Protein AF-V8G1U1-F1 (afdb_monomer)

Radius of gyration: 27.91 Å; Cα contacts (8 Å, |Δi|>4): 29; chains: 1; bounding box: 58×24×84 Å

Secondary structure (DSSP, 8-state):
--THHHHHHHHHHHHHHHHHHHHHHHHHHHHHHHHHHHTT-HHHHHHHHHHHHHHHHHHHHHHHHHHHHHHHHHHHHHHHHHHHHHHHHHHHHHHHHHHHTTS--

Structure (mmCIF, N/CA/C/O backbone):
data_AF-V8G1U1-F1
#
_entry.id   AF-V8G1U1-F1
#
loop_
_atom_site.group_PDB
_atom_site.id
_atom_site.type_symbol
_atom_site.label_atom_id
_atom_site.label_alt_id
_atom_site.label_comp_id
_atom_site.label_asym_id
_atom_site.label_entity_id
_atom_site.label_seq_id
_atom_site.pdbx_PDB_ins_code
_atom_site.Cartn_x
_atom_site.Cartn_y
_atom_site.Cartn_z
_atom_site.occupancy
_atom_site.B_iso_or_equiv
_atom_site.auth_seq_id
_atom_site.auth_comp_id
_atom_site.auth_asym_id
_atom_site.auth_atom_id
_atom_site.pdbx_PDB_model_num
ATOM 1 N N . MET A 1 1 ? -21.915 16.578 2.643 1.00 43.22 1 MET A N 1
ATOM 2 C CA . MET A 1 1 ? -22.156 15.138 2.890 1.00 43.22 1 MET A CA 1
ATOM 3 C C . MET A 1 1 ? -21.232 14.708 4.020 1.00 43.22 1 MET A C 1
ATOM 5 O O . MET A 1 1 ? -20.090 15.143 4.036 1.00 43.22 1 MET A O 1
ATOM 9 N N . ASN A 1 2 ? -21.760 14.028 5.038 1.00 45.12 2 ASN A N 1
ATOM 10 C CA . ASN A 1 2 ? -21.110 13.883 6.343 1.00 45.12 2 ASN A CA 1
ATOM 11 C C . ASN A 1 2 ? -19.884 12.950 6.281 1.00 45.12 2 ASN A C 1
ATOM 13 O O . ASN A 1 2 ? -20.013 11.774 5.968 1.00 45.12 2 ASN A O 1
ATOM 17 N N . PHE A 1 3 ? -18.714 13.448 6.698 1.00 58.69 3 PHE A N 1
ATOM 18 C CA . PHE A 1 3 ? -17.466 12.680 6.867 1.00 58.69 3 PHE A CA 1
ATOM 19 C C . PHE A 1 3 ? -17.551 11.563 7.933 1.00 58.69 3 PHE A C 1
ATOM 21 O O . PHE A 1 3 ? -16.611 10.795 8.111 1.00 58.69 3 PHE A O 1
ATOM 28 N N . ARG A 1 4 ? -18.683 11.454 8.640 1.00 58.22 4 ARG A N 1
ATOM 29 C CA . ARG A 1 4 ? -18.958 10.406 9.634 1.00 58.22 4 ARG A CA 1
ATOM 30 C C . ARG A 1 4 ? -19.207 9.036 8.996 1.00 58.22 4 ARG A C 1
ATOM 32 O O . ARG A 1 4 ? -18.836 8.029 9.589 1.00 58.22 4 ARG A O 1
ATOM 39 N N . ASP A 1 5 ? -19.717 8.999 7.766 1.00 59.56 5 ASP A N 1
ATOM 40 C CA . ASP A 1 5 ? -19.864 7.746 7.012 1.00 59.56 5 ASP A CA 1
ATOM 41 C C . ASP A 1 5 ? -18.522 7.263 6.432 1.00 59.56 5 ASP A C 1
ATOM 43 O O . ASP A 1 5 ? -18.318 6.061 6.279 1.00 59.56 5 ASP A O 1
ATOM 47 N N . LEU A 1 6 ? -17.561 8.180 6.232 1.00 59.91 6 LEU A N 1
ATOM 48 C CA . LEU A 1 6 ? -16.157 7.887 5.892 1.00 59.91 6 LEU A CA 1
ATOM 49 C C . LEU A 1 6 ? -15.413 7.136 7.022 1.00 59.91 6 LEU A C 1
ATOM 51 O O . LEU A 1 6 ? -14.481 6.390 6.740 1.00 59.91 6 LEU A O 1
ATOM 55 N N . PHE A 1 7 ? -15.864 7.263 8.276 1.00 57.94 7 PHE A N 1
ATOM 56 C CA . PHE A 1 7 ? -15.308 6.555 9.442 1.00 57.94 7 PHE A CA 1
ATOM 57 C C . PHE A 1 7 ? -15.906 5.153 9.658 1.00 57.94 7 PHE A C 1
ATOM 59 O O . PHE A 1 7 ? -15.210 4.249 10.107 1.00 57.94 7 PHE A O 1
ATOM 66 N N . TYR A 1 8 ? -17.171 4.916 9.293 1.00 56.44 8 TYR A N 1
ATOM 67 C CA . TYR A 1 8 ? -17.709 3.542 9.184 1.00 56.44 8 TYR A CA 1
ATOM 68 C C . TYR A 1 8 ? -17.059 2.766 8.042 1.00 56.44 8 TYR A C 1
ATOM 70 O O . TYR A 1 8 ? -16.970 1.535 8.050 1.00 56.44 8 TYR A O 1
AT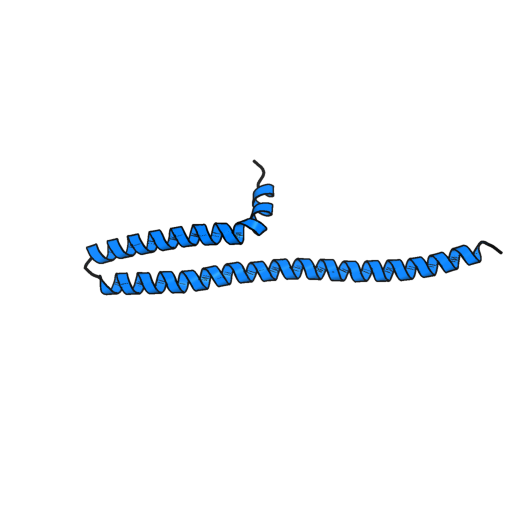OM 78 N N . PHE A 1 9 ? -16.582 3.532 7.073 1.00 52.53 9 PHE A N 1
ATOM 79 C CA . PHE A 1 9 ? -15.783 3.080 5.976 1.00 52.53 9 PHE A CA 1
ATOM 80 C C . PHE A 1 9 ? -14.462 2.467 6.504 1.00 52.53 9 PHE A C 1
ATOM 82 O O . PHE A 1 9 ? -14.189 1.355 6.100 1.00 52.53 9 PHE A O 1
ATOM 89 N N . ASP A 1 10 ? -13.730 3.016 7.485 1.00 55.94 10 ASP A N 1
ATOM 90 C CA . ASP A 1 10 ? -12.426 2.502 7.993 1.00 55.94 10 ASP A CA 1
ATOM 91 C C . ASP A 1 10 ? -12.338 0.969 8.203 1.00 55.94 10 ASP A C 1
ATOM 93 O O . ASP A 1 10 ? -11.422 0.306 7.705 1.00 55.94 10 ASP A O 1
ATOM 97 N N . LYS A 1 11 ? -13.354 0.365 8.838 1.00 58.41 11 LYS A N 1
ATOM 98 C CA . LYS A 1 11 ? -13.395 -1.087 9.104 1.00 58.41 11 LYS A CA 1
ATOM 99 C C . LYS A 1 11 ? -13.592 -1.947 7.846 1.00 58.41 11 LYS A C 1
ATOM 101 O O . LYS A 1 11 ? -13.188 -3.108 7.816 1.00 58.41 11 LYS A O 1
ATOM 106 N N . PHE A 1 12 ? -14.181 -1.371 6.800 1.00 54.75 12 PHE A N 1
ATOM 107 C CA . PHE A 1 12 ? -14.351 -1.962 5.467 1.00 54.75 12 PHE A CA 1
ATOM 108 C C . PHE A 1 12 ? -13.433 -1.322 4.397 1.00 54.75 12 PHE A C 1
ATOM 110 O O . PHE A 1 12 ? -13.375 -1.810 3.264 1.00 54.75 12 PHE A O 1
ATOM 117 N N . LEU A 1 13 ? -12.675 -0.277 4.754 1.00 66.25 13 LEU A N 1
ATOM 118 C CA . LEU A 1 13 ? -11.815 0.537 3.893 1.00 66.25 13 LEU A CA 1
ATOM 119 C C . LEU A 1 13 ? -10.383 0.175 4.001 1.00 66.25 13 LEU A C 1
ATOM 121 O O . LEU A 1 13 ? -9.755 0.105 2.960 1.00 66.25 13 LEU A O 1
ATOM 125 N N . PHE A 1 14 ? -9.868 -0.094 5.190 1.00 71.00 14 PHE A N 1
ATOM 126 C CA . PHE A 1 14 ? -8.499 -0.567 5.293 1.00 71.00 14 PHE A CA 1
ATOM 127 C C . PHE A 1 14 ? -8.199 -1.726 4.322 1.00 71.00 14 PHE A C 1
ATOM 129 O O . PHE A 1 14 ? -7.204 -1.648 3.604 1.00 71.00 14 PHE A O 1
ATOM 136 N N . PRO A 1 15 ? -9.088 -2.729 4.156 1.00 67.81 15 PRO A N 1
ATOM 137 C CA . PRO A 1 15 ? -8.910 -3.772 3.148 1.00 67.81 15 PRO A CA 1
ATOM 138 C C . PRO A 1 15 ? -9.010 -3.265 1.695 1.00 67.81 15 PRO A C 1
ATOM 140 O O . PRO A 1 15 ? -8.172 -3.601 0.861 1.00 67.81 15 PRO A O 1
ATOM 143 N N . LYS A 1 16 ? -10.024 -2.458 1.347 1.00 72.06 16 LYS A N 1
ATOM 144 C CA . LYS A 1 16 ? -10.287 -2.036 -0.049 1.00 72.06 16 LYS A CA 1
ATOM 145 C C . LYS A 1 16 ? -9.406 -0.873 -0.524 1.00 72.06 16 LYS A C 1
ATOM 147 O O . LYS A 1 16 ? -8.955 -0.883 -1.664 1.00 72.06 16 LYS A O 1
ATOM 152 N N . VAL A 1 17 ? -9.116 0.092 0.342 1.00 80.19 17 VAL A N 1
ATOM 153 C CA . VAL A 1 17 ? -8.258 1.262 0.087 1.00 80.19 17 VAL A CA 1
ATOM 154 C C . VAL A 1 17 ? -6.812 0.840 -0.094 1.00 80.19 17 VAL A C 1
ATOM 156 O O . VAL A 1 17 ? -6.178 1.310 -1.035 1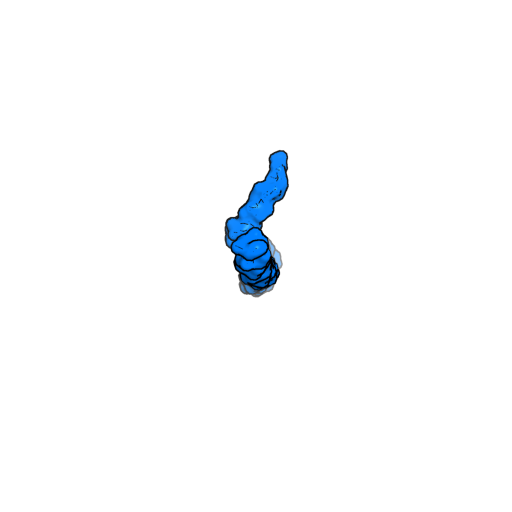.00 80.19 17 VAL A O 1
ATOM 159 N N . ILE A 1 18 ? -6.300 -0.092 0.722 1.00 79.00 18 ILE A N 1
ATOM 160 C CA . ILE A 1 18 ? -4.932 -0.589 0.527 1.00 79.00 18 ILE A CA 1
ATOM 161 C C . ILE A 1 18 ? -4.798 -1.361 -0.793 1.00 79.00 18 ILE A C 1
ATOM 163 O O . ILE A 1 18 ? -3.775 -1.308 -1.469 1.00 79.00 18 ILE A O 1
ATOM 167 N N . THR A 1 19 ? -5.860 -2.049 -1.209 1.00 78.56 19 THR A N 1
ATOM 168 C CA . THR A 1 19 ? -5.865 -2.755 -2.493 1.00 78.56 19 THR A CA 1
ATOM 169 C C . THR A 1 19 ? -5.897 -1.761 -3.660 1.00 78.56 19 THR A C 1
ATOM 171 O O . THR A 1 19 ? -5.203 -1.947 -4.657 1.00 78.56 19 THR A O 1
ATOM 174 N N . PHE A 1 20 ? -6.638 -0.659 -3.516 1.00 84.06 20 PHE A N 1
ATOM 175 C CA . PHE A 1 20 ? -6.693 0.416 -4.505 1.00 84.06 20 PHE A CA 1
ATOM 176 C C . PHE A 1 20 ? -5.361 1.178 -4.623 1.00 84.06 20 PHE A C 1
ATOM 178 O O . PHE A 1 20 ? -4.869 1.384 -5.732 1.00 84.06 20 PHE A O 1
ATOM 185 N N . ILE A 1 21 ? -4.725 1.533 -3.497 1.00 83.06 21 ILE A N 1
ATOM 186 C CA . ILE A 1 21 ? -3.415 2.206 -3.501 1.00 83.06 21 ILE A CA 1
ATOM 187 C C . ILE A 1 21 ? -2.315 1.286 -4.043 1.00 83.06 21 ILE A C 1
ATOM 189 O O . ILE A 1 21 ? -1.432 1.751 -4.761 1.00 83.06 21 ILE A O 1
ATOM 193 N N . TYR A 1 22 ? -2.401 -0.024 -3.772 1.00 81.12 22 TYR A N 1
ATOM 194 C CA . TYR A 1 22 ? -1.492 -1.014 -4.344 1.00 81.12 22 TYR A CA 1
ATOM 195 C C . TYR A 1 22 ? -1.562 -1.017 -5.871 1.00 81.12 22 TYR A C 1
ATOM 197 O O . TYR A 1 22 ? -0.532 -1.020 -6.542 1.00 81.12 22 TYR A O 1
ATOM 205 N N . TRP A 1 23 ? -2.771 -0.975 -6.425 1.00 85.69 23 TRP A N 1
ATOM 206 C CA . TRP A 1 23 ? -2.963 -0.932 -7.870 1.00 85.69 23 TRP A CA 1
ATOM 207 C C . TRP A 1 23 ? -2.395 0.355 -8.483 1.00 85.69 23 TRP A C 1
ATOM 209 O O . TRP A 1 23 ? -1.762 0.309 -9.536 1.00 85.69 23 TRP A O 1
ATOM 219 N N . LEU A 1 24 ? -2.528 1.485 -7.782 1.00 85.75 24 LEU A N 1
ATOM 220 C CA . LEU A 1 24 ? -1.968 2.774 -8.193 1.00 85.75 24 LEU A CA 1
ATOM 221 C C . LEU A 1 24 ? -0.428 2.777 -8.184 1.00 85.75 24 LEU A C 1
ATOM 223 O O . LEU A 1 24 ? 0.196 3.247 -9.133 1.00 85.75 24 LEU A O 1
ATOM 227 N N . ILE A 1 25 ? 0.187 2.210 -7.141 1.00 82.31 25 ILE A N 1
ATOM 228 C CA . ILE A 1 25 ? 1.645 2.038 -7.031 1.00 82.31 25 ILE A CA 1
ATOM 229 C C . ILE A 1 25 ? 2.165 1.079 -8.102 1.00 82.31 25 ILE A C 1
ATOM 231 O O . ILE A 1 25 ? 3.205 1.343 -8.702 1.00 82.31 25 ILE A O 1
ATOM 235 N N . LEU A 1 26 ? 1.441 -0.008 -8.377 1.00 83.44 26 LEU A N 1
ATOM 236 C CA . LEU A 1 26 ? 1.797 -0.957 -9.428 1.00 83.44 26 LEU A CA 1
ATOM 237 C C . LEU A 1 26 ? 1.746 -0.285 -10.802 1.00 83.44 26 LEU A C 1
ATOM 239 O O . LEU A 1 26 ? 2.712 -0.380 -11.556 1.00 83.44 26 LEU A O 1
ATOM 243 N N . LEU A 1 27 ? 0.673 0.451 -11.103 1.00 88.56 27 LEU A N 1
ATOM 244 C CA . LEU A 1 27 ? 0.548 1.207 -12.349 1.00 88.56 27 LEU A CA 1
ATOM 245 C C . LEU A 1 27 ? 1.675 2.244 -12.481 1.00 88.56 27 LEU A C 1
ATOM 247 O O . LEU A 1 27 ? 2.326 2.324 -13.521 1.00 88.56 27 LEU A O 1
ATOM 251 N N . GLY A 1 28 ? 1.966 2.982 -11.407 1.00 85.81 28 GLY A N 1
ATOM 252 C CA . GLY A 1 28 ? 3.075 3.934 -11.355 1.00 85.81 28 GLY A CA 1
ATOM 253 C C . GLY A 1 28 ? 4.439 3.276 -11.578 1.00 85.81 28 GLY A C 1
ATOM 254 O O . GLY A 1 28 ? 5.267 3.811 -12.311 1.00 85.81 28 GLY A O 1
ATOM 255 N N . SER A 1 29 ? 4.661 2.087 -11.015 1.00 83.31 29 SER A N 1
ATOM 256 C CA . SER A 1 29 ? 5.899 1.323 -11.186 1.00 83.31 29 SER A CA 1
ATOM 257 C C . SER A 1 29 ? 6.087 0.844 -12.631 1.00 83.31 29 SER A C 1
ATOM 259 O O . SER A 1 29 ? 7.181 0.960 -13.182 1.00 83.31 29 SER A O 1
ATOM 261 N N . VAL A 1 30 ? 5.009 0.408 -13.293 1.00 85.56 30 VAL A N 1
ATOM 262 C CA . VAL A 1 30 ? 5.022 0.039 -14.721 1.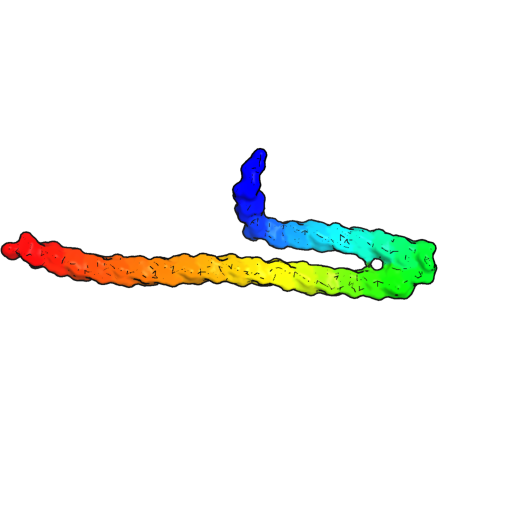00 85.56 30 VAL A CA 1
ATOM 263 C C . VAL A 1 30 ? 5.354 1.247 -15.605 1.00 85.56 30 VAL A C 1
ATOM 265 O O . VAL A 1 30 ? 6.182 1.143 -16.510 1.00 85.56 30 VAL A O 1
ATOM 268 N N . ILE A 1 31 ? 4.770 2.415 -15.320 1.00 87.62 31 ILE A N 1
ATOM 269 C CA . ILE A 1 31 ? 5.046 3.660 -16.058 1.00 87.62 31 ILE A CA 1
ATOM 270 C C . ILE A 1 31 ? 6.493 4.128 -15.829 1.00 87.62 31 ILE A C 1
ATOM 272 O O . ILE A 1 31 ? 7.172 4.554 -16.769 1.00 87.62 31 ILE A O 1
ATOM 276 N N . ALA A 1 32 ? 6.996 4.020 -14.597 1.00 81.50 32 ALA A N 1
ATOM 277 C CA . ALA A 1 32 ? 8.378 4.349 -14.256 1.00 81.50 32 ALA A CA 1
ATOM 278 C C . ALA A 1 32 ? 9.376 3.417 -14.961 1.00 81.50 32 ALA A C 1
ATOM 280 O O . ALA A 1 32 ? 10.410 3.876 -15.446 1.00 81.50 32 ALA A O 1
ATOM 281 N N . PHE A 1 33 ? 9.042 2.131 -15.089 1.00 82.12 33 PHE A N 1
ATOM 282 C CA . PHE A 1 33 ? 9.835 1.168 -15.848 1.00 82.12 33 PHE A CA 1
ATOM 283 C C . PHE A 1 33 ? 9.885 1.514 -17.339 1.00 82.12 33 PHE A C 1
ATOM 285 O O . PHE A 1 33 ? 10.979 1.617 -17.893 1.00 82.12 33 PHE A O 1
ATOM 292 N N . ILE A 1 34 ? 8.737 1.806 -17.963 1.00 86.25 34 ILE A N 1
ATOM 293 C CA . ILE A 1 34 ? 8.671 2.295 -19.353 1.00 86.25 34 ILE A CA 1
ATOM 294 C C . ILE A 1 34 ? 9.532 3.557 -19.540 1.00 86.25 34 ILE A C 1
ATOM 296 O O . ILE A 1 34 ? 10.275 3.682 -20.513 1.00 86.25 34 ILE A O 1
ATOM 300 N N . SER A 1 35 ? 9.491 4.471 -18.570 1.00 84.19 35 SER A N 1
ATOM 301 C CA . SER A 1 35 ? 10.261 5.717 -18.613 1.00 84.19 35 SER A CA 1
ATOM 302 C C . SER A 1 35 ? 11.769 5.474 -18.460 1.00 84.19 35 SER A C 1
ATOM 304 O O . SER A 1 35 ? 12.575 6.182 -19.064 1.00 84.19 35 SER A O 1
ATOM 306 N N . GLY A 1 36 ? 12.171 4.468 -17.677 1.00 83.06 36 GLY A N 1
ATOM 307 C CA . GLY A 1 36 ? 13.569 4.050 -17.522 1.00 83.06 36 GLY A CA 1
ATOM 308 C C . GLY A 1 36 ? 14.134 3.380 -18.776 1.00 83.06 36 GLY A C 1
ATOM 309 O O . GLY A 1 36 ? 15.286 3.623 -19.141 1.00 83.06 36 GLY A O 1
ATOM 310 N N . VAL A 1 37 ? 13.298 2.615 -19.483 1.00 82.94 37 VAL A N 1
ATOM 311 C CA . VAL A 1 37 ? 13.611 2.025 -20.792 1.00 82.94 37 VAL A CA 1
ATOM 312 C C . VAL A 1 37 ? 13.925 3.107 -21.826 1.00 82.94 37 VAL A C 1
ATOM 314 O O . VAL A 1 37 ? 14.948 3.023 -22.502 1.00 82.94 37 VAL A O 1
ATOM 317 N N . MET A 1 38 ? 13.118 4.172 -21.889 1.00 83.06 38 MET A N 1
ATOM 318 C CA . MET A 1 38 ? 13.358 5.296 -22.807 1.00 83.06 38 MET A CA 1
ATOM 319 C C . MET A 1 38 ? 14.662 6.059 -22.522 1.00 83.06 38 MET A C 1
ATOM 321 O O . MET A 1 38 ? 15.233 6.653 -23.431 1.00 83.06 38 MET A O 1
ATOM 325 N N . LYS A 1 39 ? 15.152 6.037 -21.277 1.00 82.62 39 LYS A N 1
ATOM 326 C CA . LYS A 1 39 ? 16.414 6.681 -20.871 1.00 82.62 39 LYS A CA 1
ATOM 327 C C . LYS A 1 39 ? 17.646 5.779 -21.029 1.00 82.62 39 LYS A C 1
ATOM 329 O O . LYS A 1 39 ? 18.738 6.181 -20.643 1.00 82.62 39 LYS A O 1
ATOM 334 N N . GLY A 1 40 ? 17.491 4.560 -21.557 1.00 82.19 40 GLY A N 1
ATOM 335 C CA . GLY A 1 40 ? 18.592 3.605 -21.748 1.00 82.19 40 GLY A CA 1
ATOM 336 C C . GLY A 1 40 ? 19.052 2.888 -20.471 1.00 82.19 40 GLY A C 1
ATOM 337 O O . GLY A 1 40 ? 19.987 2.094 -20.511 1.00 82.19 40 GLY A O 1
ATOM 338 N N . GLN A 1 41 ? 18.380 3.109 -19.337 1.00 80.31 41 GLN A N 1
ATOM 339 C CA . GLN A 1 41 ? 18.708 2.516 -18.037 1.00 80.31 41 GLN A CA 1
ATOM 340 C C . GLN A 1 41 ? 17.760 1.351 -17.711 1.00 80.31 41 GLN A C 1
ATOM 342 O O . GLN A 1 41 ? 17.062 1.336 -16.697 1.00 80.31 41 GLN A O 1
ATOM 347 N N . PHE A 1 42 ? 17.754 0.338 -18.581 1.00 78.56 42 PHE A N 1
ATOM 348 C CA . PHE A 1 42 ? 16.901 -0.852 -18.447 1.00 78.56 42 PHE A CA 1
ATOM 349 C C . PHE A 1 42 ? 17.089 -1.571 -17.106 1.00 78.56 42 PHE A C 1
ATOM 351 O O . PHE A 1 42 ? 16.120 -1.903 -16.426 1.00 78.56 42 PHE A O 1
ATOM 358 N N . PHE A 1 43 ? 18.345 -1.779 -16.704 1.00 84.25 43 PHE A N 1
ATOM 359 C CA . PHE A 1 43 ? 18.669 -2.530 -15.491 1.00 84.25 43 PHE A CA 1
ATOM 360 C C . PHE A 1 43 ? 18.276 -1.767 -14.218 1.00 84.25 43 PHE A C 1
ATOM 362 O O . PHE A 1 43 ? 17.728 -2.349 -13.285 1.00 84.25 43 PHE A O 1
ATOM 369 N N . GLY A 1 44 ? 18.480 -0.443 -14.207 1.00 82.31 44 GLY A N 1
ATOM 370 C CA . GLY A 1 44 ? 18.071 0.424 -13.099 1.00 82.31 44 GLY A CA 1
ATOM 371 C C . GLY A 1 44 ? 16.551 0.506 -12.955 1.00 82.31 44 GLY A C 1
ATOM 372 O O . GLY A 1 44 ? 16.039 0.411 -11.842 1.00 82.31 44 GLY A O 1
ATOM 373 N N . GLY A 1 45 ? 15.825 0.595 -14.075 1.00 81.56 45 GLY A N 1
ATOM 374 C CA . GLY A 1 45 ? 14.362 0.547 -14.084 1.00 81.56 45 GLY A CA 1
ATOM 375 C C . GLY A 1 45 ? 13.812 -0.785 -13.571 1.00 81.56 45 GLY A C 1
ATOM 376 O O . GLY A 1 45 ? 12.858 -0.789 -12.797 1.00 81.56 45 GLY A O 1
ATOM 377 N N . LEU A 1 46 ? 14.428 -1.912 -13.948 1.00 84.31 46 LEU A N 1
ATOM 378 C CA . LEU A 1 46 ? 14.000 -3.245 -13.511 1.00 84.31 46 LEU A CA 1
ATOM 379 C C . LEU A 1 46 ? 14.218 -3.461 -12.007 1.00 84.31 46 LEU A C 1
ATOM 381 O O . LEU A 1 46 ? 13.323 -3.942 -11.312 1.00 84.31 46 LEU A O 1
ATOM 385 N N . VAL A 1 47 ? 15.384 -3.059 -11.491 1.00 86.31 47 VAL A N 1
ATOM 386 C CA . VAL A 1 47 ? 15.692 -3.126 -10.054 1.00 86.31 47 VAL A CA 1
ATOM 387 C C . VAL A 1 47 ? 14.770 -2.202 -9.257 1.00 86.31 47 VAL A C 1
ATOM 389 O O . VAL A 1 47 ? 14.248 -2.614 -8.224 1.00 86.31 47 VAL A O 1
ATOM 392 N N . ALA A 1 48 ? 14.511 -0.986 -9.746 1.00 80.88 48 ALA A N 1
ATOM 393 C CA . ALA A 1 48 ? 13.596 -0.047 -9.100 1.00 80.88 48 ALA A CA 1
ATOM 394 C C . ALA A 1 48 ? 12.143 -0.551 -9.089 1.00 80.88 48 ALA A C 1
ATOM 396 O O . ALA A 1 48 ? 11.445 -0.369 -8.091 1.00 80.88 48 ALA A O 1
ATOM 397 N N . LEU A 1 49 ? 11.696 -1.225 -10.155 1.00 84.56 49 LEU A N 1
ATOM 398 C CA . LEU A 1 49 ? 10.370 -1.841 -10.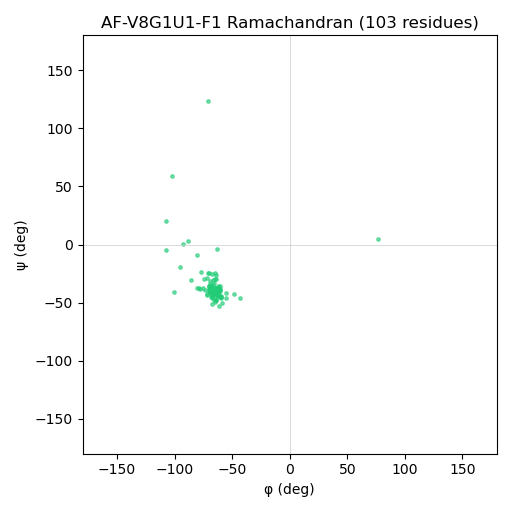217 1.00 84.56 49 LEU A CA 1
ATOM 399 C C . LEU A 1 49 ? 10.240 -2.967 -9.187 1.00 84.56 49 LEU A C 1
ATOM 401 O O . LEU A 1 49 ? 9.298 -2.974 -8.396 1.00 84.56 49 LEU A O 1
ATOM 405 N N . LEU A 1 50 ? 11.209 -3.884 -9.137 1.00 87.06 50 LEU A N 1
ATOM 406 C CA . LEU A 1 50 ? 11.190 -4.997 -8.185 1.00 87.06 50 LEU A CA 1
ATOM 407 C C . LEU A 1 50 ? 11.290 -4.511 -6.735 1.00 87.06 50 LEU A C 1
ATOM 409 O O . LEU A 1 50 ? 10.481 -4.910 -5.897 1.00 87.06 50 LEU A O 1
ATOM 413 N N . ALA A 1 51 ? 12.231 -3.611 -6.445 1.00 85.69 51 ALA A N 1
ATOM 414 C CA . ALA A 1 51 ? 12.402 -3.047 -5.111 1.00 85.69 51 ALA A CA 1
ATOM 415 C C . ALA A 1 51 ? 11.158 -2.261 -4.667 1.00 85.69 51 ALA A C 1
ATOM 417 O O . ALA A 1 51 ? 10.687 -2.448 -3.547 1.00 85.69 51 ALA A O 1
ATOM 418 N N . GLY A 1 52 ? 10.578 -1.439 -5.548 1.00 81.38 52 GLY A N 1
ATOM 419 C CA . GLY A 1 52 ? 9.377 -0.657 -5.254 1.00 81.38 52 GLY A CA 1
ATOM 420 C C . GLY A 1 52 ? 8.146 -1.524 -4.990 1.00 81.38 52 GLY A C 1
ATOM 421 O O . GLY A 1 52 ? 7.391 -1.251 -4.057 1.00 81.38 52 GLY A O 1
ATOM 422 N N . VAL A 1 53 ? 7.966 -2.608 -5.749 1.00 83.69 53 VAL A N 1
ATOM 423 C CA . VAL A 1 53 ? 6.862 -3.553 -5.531 1.00 83.69 53 VAL A CA 1
ATOM 424 C C . VAL A 1 53 ? 7.042 -4.321 -4.220 1.00 83.69 53 VAL A C 1
ATOM 426 O O . VAL A 1 53 ? 6.086 -4.428 -3.455 1.00 83.69 53 VAL A O 1
ATOM 429 N N . ILE A 1 54 ? 8.243 -4.829 -3.929 1.00 88.69 54 ILE A N 1
ATOM 430 C CA . ILE A 1 54 ? 8.514 -5.619 -2.715 1.00 88.69 54 ILE A CA 1
ATOM 431 C C . ILE A 1 54 ? 8.395 -4.751 -1.460 1.00 88.69 54 ILE A C 1
ATOM 433 O O . ILE A 1 54 ? 7.654 -5.093 -0.538 1.00 88.69 54 ILE A O 1
ATOM 437 N N . ILE A 1 55 ? 9.073 -3.600 -1.438 1.00 84.56 55 ILE A N 1
ATOM 438 C CA . ILE A 1 55 ? 9.027 -2.670 -0.304 1.00 84.56 55 ILE A CA 1
ATOM 439 C C . ILE A 1 55 ? 7.605 -2.131 -0.139 1.00 84.56 55 ILE A C 1
ATOM 441 O O . ILE A 1 55 ? 7.093 -2.109 0.975 1.00 84.56 55 ILE A O 1
ATOM 445 N N . GLY A 1 56 ? 6.926 -1.779 -1.236 1.00 82.00 56 GLY A N 1
ATOM 446 C CA . GLY A 1 56 ? 5.539 -1.319 -1.209 1.00 82.00 56 GLY A CA 1
ATOM 447 C C . GLY A 1 56 ? 4.567 -2.360 -0.649 1.00 82.00 56 GLY A C 1
ATOM 448 O O . GLY A 1 56 ? 3.681 -1.999 0.124 1.00 82.00 56 GLY A O 1
ATOM 449 N N . ARG A 1 57 ? 4.753 -3.650 -0.973 1.00 85.12 57 ARG A N 1
ATOM 450 C CA . ARG A 1 57 ? 3.972 -4.765 -0.406 1.00 85.12 57 ARG A CA 1
ATOM 451 C C . ARG A 1 57 ? 4.163 -4.859 1.104 1.00 85.12 57 ARG A C 1
ATOM 453 O O . ARG A 1 57 ? 3.177 -4.806 1.832 1.00 85.12 57 ARG A O 1
ATOM 460 N N . ILE A 1 58 ? 5.415 -4.912 1.557 1.00 88.94 58 ILE A N 1
ATOM 461 C CA . ILE A 1 58 ? 5.765 -5.048 2.979 1.00 88.94 58 ILE A CA 1
ATOM 462 C C . ILE A 1 58 ? 5.256 -3.842 3.780 1.00 88.94 58 ILE A C 1
ATOM 464 O O . ILE A 1 58 ? 4.665 -4.004 4.844 1.00 88.94 58 ILE A O 1
ATOM 468 N N . TYR A 1 59 ? 5.425 -2.627 3.254 1.00 83.88 59 TYR A N 1
ATOM 469 C CA . TYR A 1 59 ? 5.005 -1.399 3.930 1.00 83.88 59 TYR A CA 1
ATOM 470 C C . TYR A 1 59 ? 3.477 -1.255 3.985 1.00 83.88 59 TYR A C 1
ATOM 472 O O . TYR A 1 59 ? 2.937 -0.865 5.020 1.00 83.88 59 TYR A O 1
ATOM 480 N N . CYS A 1 60 ? 2.765 -1.611 2.904 1.00 80.38 60 CYS A N 1
ATOM 481 C CA . CYS A 1 60 ? 1.299 -1.669 2.911 1.00 80.38 60 CYS A CA 1
ATOM 482 C C . CYS A 1 60 ? 0.790 -2.656 3.962 1.00 80.38 60 CYS A C 1
ATOM 484 O O . CYS A 1 60 ? -0.119 -2.325 4.716 1.00 80.38 60 CYS A O 1
ATOM 486 N N . GLU A 1 61 ? 1.374 -3.850 4.032 1.00 81.12 61 GLU A N 1
ATOM 487 C CA . GLU A 1 61 ? 0.946 -4.896 4.960 1.00 81.12 61 GLU A CA 1
ATOM 488 C C . GLU A 1 61 ? 1.201 -4.488 6.420 1.00 81.12 61 GLU A C 1
ATOM 490 O O . GLU A 1 61 ? 0.299 -4.609 7.251 1.00 81.12 61 GLU A O 1
ATOM 495 N N . LEU A 1 62 ? 2.359 -3.878 6.718 1.00 85.19 62 LEU A N 1
ATOM 496 C CA . LEU A 1 62 ? 2.660 -3.326 8.047 1.00 85.19 62 LEU A CA 1
ATOM 497 C C . LEU A 1 62 ? 1.710 -2.191 8.458 1.00 85.19 62 LEU A C 1
ATOM 499 O O . LEU A 1 62 ? 1.279 -2.159 9.612 1.00 85.19 62 LEU A O 1
ATOM 503 N N . MET A 1 63 ? 1.352 -1.288 7.537 1.00 80.56 63 MET A N 1
ATOM 504 C CA . MET A 1 63 ? 0.382 -0.222 7.815 1.00 80.56 63 MET A CA 1
ATOM 505 C C . MET A 1 63 ? -0.964 -0.812 8.240 1.00 80.56 63 MET A C 1
ATOM 507 O O . MET A 1 63 ? -1.474 -0.463 9.301 1.00 80.56 63 MET A O 1
ATOM 511 N N . VAL A 1 64 ? -1.507 -1.770 7.479 1.00 78.88 64 VAL A N 1
ATOM 512 C CA . VAL A 1 64 ? -2.783 -2.428 7.820 1.00 78.88 64 VAL A CA 1
ATOM 513 C C . VAL A 1 64 ? -2.710 -3.177 9.157 1.00 78.88 64 VAL A C 1
ATOM 515 O O . VAL A 1 64 ? -3.671 -3.163 9.931 1.00 78.88 64 VAL A O 1
ATOM 518 N N . VAL A 1 65 ? -1.584 -3.829 9.457 1.00 82.81 65 VAL A N 1
ATOM 519 C CA . VAL A 1 65 ? -1.391 -4.577 10.710 1.00 82.81 65 VAL A CA 1
ATOM 520 C C . VAL A 1 65 ? -1.439 -3.663 11.941 1.00 82.81 65 VAL A C 1
ATOM 522 O O . VAL A 1 65 ? -2.062 -4.031 12.938 1.00 82.81 65 VAL A O 1
ATOM 525 N N . MET A 1 66 ? -0.857 -2.461 11.876 1.00 79.19 66 MET A N 1
ATOM 526 C CA . MET A 1 66 ? -0.843 -1.516 13.004 1.00 79.19 66 MET A CA 1
ATOM 527 C C . MET A 1 66 ? -2.265 -1.059 13.381 1.00 79.19 66 MET A C 1
ATOM 529 O O . MET A 1 66 ? -2.636 -1.044 14.557 1.00 79.19 66 MET A O 1
ATOM 533 N N . PHE A 1 67 ? -3.117 -0.816 12.379 1.00 71.88 67 PHE A N 1
ATOM 534 C CA . PHE A 1 67 ? -4.521 -0.457 12.604 1.00 71.88 67 PHE A CA 1
ATOM 535 C C . PHE A 1 67 ? -5.359 -1.604 13.178 1.00 71.88 67 PHE A C 1
ATOM 537 O O . PHE A 1 67 ? -6.201 -1.365 14.044 1.00 71.88 67 PHE A O 1
ATOM 544 N N . LYS A 1 68 ? -5.092 -2.858 12.786 1.00 71.25 68 LYS A N 1
ATOM 545 C CA . LYS A 1 68 ? -5.753 -4.034 13.386 1.00 71.25 68 LYS A CA 1
ATOM 546 C C . LYS A 1 68 ? -5.487 -4.156 14.890 1.00 71.25 68 LYS A C 1
ATOM 548 O O . LYS A 1 68 ? -6.377 -4.563 15.635 1.00 71.25 68 LYS A O 1
ATOM 553 N N . ILE A 1 69 ? -4.284 -3.796 15.339 1.00 80.75 69 ILE A N 1
ATOM 554 C CA . ILE A 1 69 ? -3.905 -3.841 16.759 1.00 80.75 69 ILE A CA 1
ATOM 555 C C . ILE A 1 69 ? -4.615 -2.737 17.550 1.00 80.75 69 ILE A C 1
ATOM 557 O O . ILE A 1 69 ? -5.148 -2.998 18.629 1.00 80.75 69 ILE A O 1
ATOM 561 N N . ASN A 1 70 ? -4.674 -1.521 17.006 1.00 76.81 70 ASN A N 1
ATOM 562 C CA . ASN A 1 70 ? -5.353 -0.396 17.651 1.00 76.81 70 ASN A CA 1
ATOM 563 C C . ASN A 1 70 ? -6.855 -0.668 17.884 1.00 76.81 70 ASN A C 1
ATOM 565 O O . ASN A 1 70 ? -7.413 -0.350 18.939 1.00 76.81 70 ASN A O 1
ATOM 569 N N . ASP A 1 71 ? -7.501 -1.337 16.930 1.00 71.19 71 ASP A N 1
ATOM 570 C CA . ASP A 1 71 ? -8.912 -1.715 17.034 1.00 71.19 71 ASP A CA 1
ATOM 571 C C . ASP A 1 71 ? -9.137 -2.795 18.117 1.00 71.19 71 ASP A C 1
ATOM 573 O O . ASP A 1 71 ? -10.100 -2.748 18.885 1.00 71.19 71 ASP A O 1
ATOM 577 N N . HIS A 1 72 ? -8.192 -3.732 18.264 1.00 68.19 72 HIS A N 1
ATOM 578 C CA . HIS A 1 72 ? -8.208 -4.742 19.328 1.00 68.19 72 HIS A CA 1
ATOM 579 C C . HIS A 1 72 ? -8.035 -4.145 20.735 1.00 68.19 72 HIS A C 1
ATOM 581 O O . HIS A 1 72 ? -8.726 -4.568 21.665 1.00 68.19 72 HIS A O 1
ATOM 587 N N . LEU A 1 73 ? -7.167 -3.143 20.908 1.00 67.62 73 LEU A N 1
ATOM 588 C CA . LEU A 1 73 ? -6.981 -2.455 22.196 1.00 67.62 73 LEU A CA 1
ATOM 589 C C . LEU A 1 73 ? -8.260 -1.739 22.661 1.00 67.62 73 LEU A C 1
ATOM 591 O O . LEU A 1 73 ? -8.595 -1.763 23.847 1.00 67.62 73 LEU A O 1
ATOM 595 N N . THR A 1 74 ? -9.024 -1.184 21.719 1.00 72.19 74 THR A N 1
ATOM 596 C CA . THR A 1 74 ? -10.322 -0.541 21.989 1.00 72.19 74 THR A CA 1
ATOM 597 C C . THR A 1 74 ? -11.390 -1.537 22.463 1.00 72.19 74 THR A C 1
ATOM 599 O O . THR A 1 74 ? -12.268 -1.198 23.258 1.00 72.19 74 THR A O 1
ATOM 602 N N . ILE A 1 75 ? -11.320 -2.791 22.011 1.00 73.88 75 ILE A N 1
ATOM 603 C CA . ILE A 1 75 ? -12.232 -3.860 22.447 1.00 73.88 75 ILE A CA 1
ATOM 604 C C . ILE A 1 75 ? -11.871 -4.343 23.860 1.00 73.88 75 ILE A C 1
ATOM 606 O O . ILE A 1 75 ? -12.762 -4.622 24.666 1.00 73.88 75 ILE A O 1
ATOM 610 N N . LEU A 1 76 ? -10.576 -4.412 24.183 1.00 75.75 76 LEU A N 1
ATOM 611 C CA . LEU A 1 76 ? -10.089 -4.847 25.495 1.00 75.75 76 LEU A CA 1
ATOM 612 C C . LEU A 1 76 ? -10.442 -3.855 26.610 1.00 75.75 76 LEU A C 1
ATOM 614 O O . LEU A 1 76 ? -10.908 -4.277 27.667 1.00 75.75 76 LEU A O 1
ATOM 618 N N . SER A 1 77 ? -10.301 -2.548 26.367 1.00 76.81 77 SER A N 1
ATOM 619 C CA . SER A 1 77 ? -10.677 -1.522 27.351 1.00 76.81 77 SER A CA 1
ATOM 620 C C . SER A 1 77 ? -12.173 -1.561 27.681 1.00 76.81 77 SER A C 1
ATOM 622 O O . SER A 1 77 ? -12.562 -1.467 28.844 1.00 76.81 77 SER A O 1
ATOM 624 N N . ARG A 1 78 ? -13.023 -1.792 26.672 1.00 74.06 78 ARG A N 1
ATOM 625 C CA . ARG A 1 78 ? -14.472 -1.926 26.861 1.00 74.06 78 ARG A CA 1
ATOM 626 C C . ARG A 1 78 ? -14.838 -3.184 27.659 1.00 74.06 78 ARG A C 1
ATOM 628 O O . ARG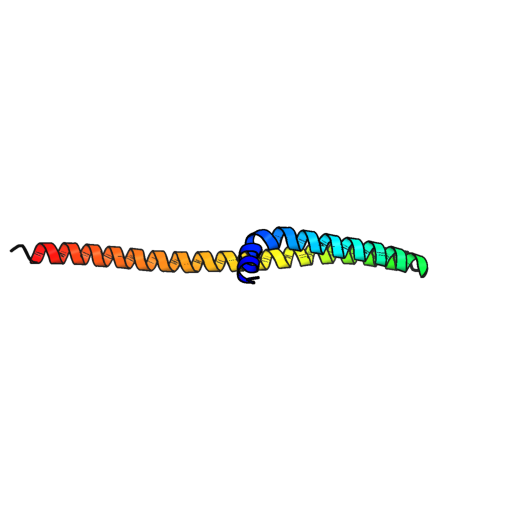 A 1 78 ? -15.717 -3.114 28.511 1.00 74.06 78 ARG A O 1
ATOM 635 N N . LYS A 1 79 ? -14.149 -4.309 27.428 1.00 79.00 79 LYS A N 1
ATOM 636 C CA . LYS A 1 79 ? -14.329 -5.545 28.213 1.00 79.00 79 LYS A CA 1
ATOM 637 C C . LYS A 1 79 ? -13.944 -5.365 29.683 1.00 79.00 79 LYS A C 1
ATOM 639 O O . LYS A 1 79 ? -14.712 -5.766 30.551 1.00 79.00 79 LYS A O 1
ATOM 644 N N . ALA A 1 80 ? -12.813 -4.715 29.961 1.00 77.38 80 ALA A N 1
ATOM 645 C CA . ALA A 1 80 ? -12.360 -4.456 31.330 1.00 77.38 80 ALA A CA 1
ATOM 646 C C . ALA A 1 80 ? -13.352 -3.578 32.125 1.00 77.38 80 ALA A C 1
ATOM 648 O O . ALA A 1 80 ? -13.596 -3.816 33.306 1.00 77.38 80 ALA A O 1
ATOM 649 N N . LEU A 1 81 ? -13.992 -2.605 31.466 1.00 75.25 81 LEU A N 1
ATOM 650 C CA . LEU A 1 81 ? -15.054 -1.784 32.067 1.00 75.25 81 LEU A CA 1
ATOM 651 C C . LEU A 1 81 ? -16.369 -2.546 32.294 1.00 75.25 81 LEU A C 1
ATOM 653 O O . LEU A 1 81 ? -17.182 -2.159 33.135 1.00 75.25 81 LEU A O 1
ATOM 657 N N . GLN A 1 82 ? -16.609 -3.616 31.539 1.00 76.19 82 GLN A N 1
ATOM 658 C CA . GLN A 1 82 ? -17.786 -4.460 31.716 1.00 76.19 82 GLN A CA 1
ATOM 659 C C . GLN A 1 82 ? -17.602 -5.414 32.903 1.00 76.19 82 GLN A C 1
ATOM 661 O O . GLN A 1 82 ? -18.538 -5.620 33.669 1.00 76.19 82 GLN A O 1
ATOM 666 N N . GLU A 1 83 ? -16.389 -5.932 33.108 1.00 76.25 83 GLU A N 1
ATOM 667 C CA . GLU A 1 83 ? -16.051 -6.734 34.290 1.00 76.25 83 GLU A CA 1
ATOM 668 C C . GLU A 1 83 ? -16.153 -5.926 35.591 1.00 76.25 83 GLU A C 1
ATOM 670 O O . GLU A 1 83 ? -16.674 -6.445 36.580 1.00 76.25 83 GLU A O 1
ATOM 675 N N . SER A 1 84 ? -15.763 -4.643 35.589 1.00 67.38 8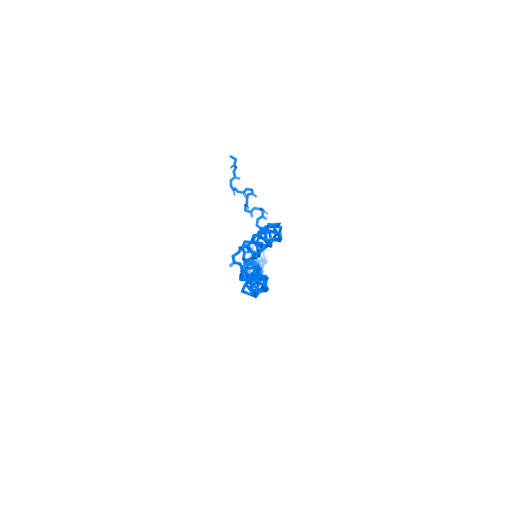4 SER A N 1
ATOM 676 C CA . SER A 1 84 ? -15.940 -3.780 36.766 1.00 67.38 84 SER A CA 1
ATOM 677 C C . SER A 1 84 ? -17.415 -3.499 37.067 1.00 67.38 84 SER A C 1
ATOM 679 O O . SER A 1 84 ? -17.830 -3.646 38.213 1.00 67.38 84 SER A O 1
ATOM 681 N N . ASN A 1 85 ? -18.240 -3.197 36.057 1.00 65.94 85 ASN A N 1
ATOM 682 C CA . ASN A 1 85 ? -19.678 -2.992 36.258 1.00 65.94 85 ASN A CA 1
ATOM 683 C C . ASN A 1 85 ? -20.397 -4.272 36.706 1.00 65.94 85 ASN A C 1
ATOM 685 O O . ASN A 1 85 ? -21.261 -4.194 37.569 1.00 65.94 85 ASN A O 1
ATOM 689 N N . VAL A 1 86 ? -20.023 -5.453 36.200 1.00 73.06 86 VAL A N 1
ATOM 690 C CA . VAL A 1 86 ? -20.599 -6.739 36.644 1.00 73.06 86 VAL A CA 1
ATOM 691 C C . VAL A 1 86 ? -20.190 -7.075 38.084 1.00 73.06 86 VAL A C 1
ATOM 693 O O . VAL A 1 86 ? -21.010 -7.598 38.842 1.00 73.06 86 VAL A O 1
ATOM 696 N N . ALA A 1 87 ? -18.963 -6.746 38.501 1.00 70.69 87 ALA A N 1
ATOM 697 C CA . ALA A 1 87 ? -18.539 -6.870 39.896 1.00 70.69 87 ALA A CA 1
ATOM 698 C C . ALA A 1 87 ? -19.296 -5.892 40.816 1.00 70.69 87 ALA A C 1
ATOM 700 O O . ALA A 1 87 ? -19.730 -6.285 41.899 1.00 70.69 87 ALA A O 1
ATOM 701 N N . THR A 1 88 ? -19.537 -4.659 40.357 1.00 66.06 88 THR A N 1
ATOM 702 C CA . THR A 1 88 ? -20.361 -3.667 41.065 1.00 66.06 88 THR A CA 1
ATOM 703 C C . THR A 1 88 ? -21.842 -4.069 41.116 1.00 66.06 88 THR A C 1
ATOM 705 O O . THR A 1 88 ? -22.479 -3.891 42.146 1.00 66.06 88 THR A O 1
ATOM 708 N N . THR A 1 89 ? -22.414 -4.677 40.070 1.00 69.06 89 THR A N 1
ATOM 709 C CA . THR A 1 89 ? -23.806 -5.167 40.101 1.00 69.06 89 THR A CA 1
ATOM 710 C C . THR A 1 89 ? -23.968 -6.360 41.039 1.00 69.06 89 THR A C 1
ATOM 712 O O . THR A 1 89 ? -24.974 -6.441 41.735 1.00 69.06 89 THR A O 1
ATOM 715 N N . LYS A 1 90 ? -22.987 -7.269 41.119 1.00 63.06 90 LYS A N 1
ATOM 716 C CA . LYS A 1 90 ? -23.036 -8.382 42.082 1.00 63.06 90 LYS A CA 1
ATOM 717 C C . LYS A 1 90 ? -22.945 -7.896 43.530 1.00 63.06 90 LYS A C 1
ATOM 719 O O . LYS A 1 90 ? -23.698 -8.391 44.362 1.00 63.06 90 LYS A O 1
ATOM 724 N N . SER A 1 91 ? -22.100 -6.905 43.831 1.00 59.78 91 SER A N 1
ATOM 725 C CA . SER A 1 91 ? -22.031 -6.341 45.187 1.00 59.78 91 SER A CA 1
ATOM 726 C C . SER A 1 91 ? -23.274 -5.523 45.553 1.00 59.78 91 SER A C 1
ATOM 728 O O . SER A 1 91 ? -23.741 -5.619 46.684 1.00 59.78 91 SER A O 1
ATOM 730 N N . VAL A 1 92 ? -23.868 -4.791 44.601 1.00 63.25 92 VAL A N 1
ATOM 731 C CA . VAL A 1 92 ? -25.143 -4.083 44.806 1.00 63.25 92 VAL A CA 1
ATOM 732 C C . VAL A 1 92 ? -26.305 -5.069 44.944 1.00 63.25 92 VAL A C 1
ATOM 734 O O . VAL A 1 92 ? -27.119 -4.887 45.837 1.00 63.25 92 VAL A O 1
ATOM 737 N N . SER A 1 93 ? -26.368 -6.152 44.161 1.00 60.06 93 SER A N 1
ATOM 738 C CA . SER A 1 93 ? -27.420 -7.178 44.281 1.00 60.06 93 SER A CA 1
ATOM 739 C C . SER A 1 93 ? -27.370 -7.891 45.635 1.00 60.06 93 SER A C 1
ATOM 741 O O . SER A 1 93 ? -28.405 -8.032 46.276 1.00 60.06 93 SER A O 1
ATOM 743 N N . SER A 1 94 ? -26.177 -8.249 46.126 1.00 59.38 94 SER A N 1
ATOM 744 C CA . SER A 1 94 ? -26.016 -8.831 47.467 1.00 59.38 94 SER A CA 1
ATOM 745 C C . SER A 1 94 ? -26.290 -7.832 48.601 1.00 59.38 94 SER A C 1
ATOM 747 O O . SER A 1 94 ? -26.795 -8.232 49.644 1.00 59.38 94 SER A O 1
ATOM 749 N N . ALA A 1 95 ? -26.016 -6.536 48.411 1.00 58.41 95 ALA A N 1
ATOM 750 C CA . ALA A 1 95 ? -26.403 -5.496 49.370 1.00 58.41 95 ALA A CA 1
ATOM 751 C C . ALA A 1 95 ? -27.915 -5.180 49.333 1.00 58.41 95 ALA A C 1
ATOM 753 O O . ALA A 1 95 ? -28.4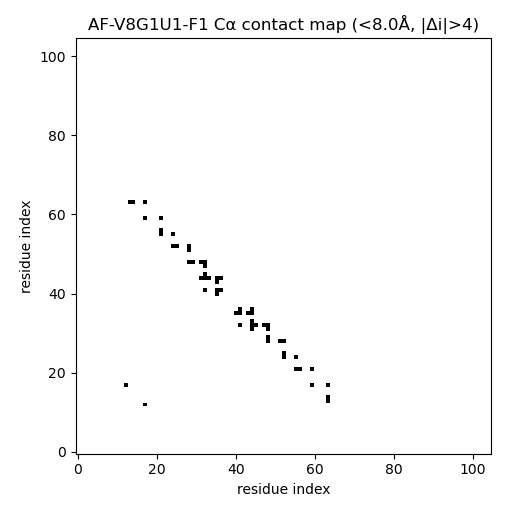93 -4.835 50.361 1.00 58.41 95 ALA A O 1
ATOM 754 N N . THR A 1 96 ? -28.570 -5.341 48.178 1.00 59.44 96 THR A N 1
ATOM 755 C CA . THR A 1 96 ? -30.016 -5.107 48.014 1.00 59.44 96 THR A CA 1
ATOM 756 C C . THR A 1 96 ? -30.835 -6.281 48.569 1.00 59.44 96 THR A C 1
ATOM 758 O O . THR A 1 96 ? -31.829 -6.048 49.247 1.00 59.44 96 THR A O 1
ATOM 761 N N . GLU A 1 97 ? -30.389 -7.534 48.396 1.00 55.06 97 GLU A N 1
ATOM 762 C CA . GLU A 1 97 ? -30.979 -8.706 49.080 1.00 55.06 97 GLU A CA 1
ATOM 763 C C . GLU A 1 97 ? -30.809 -8.652 50.608 1.00 55.06 97 GLU A C 1
ATOM 765 O O . GLU A 1 97 ? -31.663 -9.157 51.338 1.00 55.06 97 GLU A O 1
ATOM 770 N N . PHE A 1 98 ? -29.737 -8.019 51.101 1.00 59.22 98 PHE A N 1
ATOM 771 C CA . PHE A 1 98 ? -29.540 -7.797 52.535 1.00 59.22 98 PHE A CA 1
ATOM 772 C C . PHE A 1 98 ? -30.461 -6.698 53.093 1.00 59.22 98 PHE A C 1
ATOM 774 O O . PHE A 1 98 ? -30.992 -6.859 54.185 1.00 59.22 98 PHE A O 1
ATOM 781 N N . ASN A 1 99 ? -30.699 -5.609 52.349 1.00 56.22 99 ASN A N 1
ATOM 782 C CA . ASN A 1 99 ? -31.561 -4.505 52.790 1.00 56.22 99 ASN A CA 1
ATOM 783 C C . ASN A 1 99 ? -33.058 -4.888 52.784 1.00 56.22 99 ASN A C 1
ATOM 785 O O . ASN A 1 99 ? -33.733 -4.687 53.785 1.00 56.22 99 ASN A O 1
ATOM 789 N N . VAL A 1 100 ? -33.551 -5.584 51.749 1.00 59.94 100 VAL A N 1
ATOM 790 C CA . VAL A 1 100 ? -34.969 -6.014 51.668 1.00 59.94 100 VAL A CA 1
ATOM 791 C C . VAL A 1 100 ? -35.357 -7.033 52.760 1.00 59.94 100 VAL A C 1
ATOM 793 O O . VAL A 1 100 ? -36.503 -7.061 53.210 1.00 59.94 100 VAL A O 1
ATOM 796 N N . ASN A 1 101 ? -34.417 -7.855 53.239 1.00 55.22 101 ASN A N 1
ATOM 797 C CA . ASN A 1 101 ? -34.654 -8.771 54.368 1.00 55.22 101 ASN A CA 1
ATOM 798 C C . ASN A 1 101 ? -34.570 -8.092 55.747 1.00 55.22 101 ASN A C 1
ATOM 800 O O . ASN A 1 101 ? -34.900 -8.724 56.748 1.00 55.22 101 ASN A O 1
ATOM 804 N N . GLN A 1 102 ? -34.125 -6.834 55.819 1.00 58.50 102 GLN A N 1
ATOM 805 C CA . GLN A 1 102 ? -34.042 -6.078 57.070 1.00 58.50 102 GLN A CA 1
ATOM 806 C C . GLN A 1 102 ? -35.280 -5.195 57.314 1.00 58.50 102 GLN A C 1
ATOM 808 O O . GLN A 1 102 ? -35.553 -4.853 58.460 1.00 58.50 102 GLN A O 1
ATOM 813 N N . ASP A 1 103 ? -36.061 -4.902 56.268 1.00 50.69 103 ASP A N 1
ATOM 814 C CA . ASP A 1 103 ? -37.275 -4.067 56.323 1.00 50.69 103 ASP A CA 1
ATOM 815 C C . ASP A 1 103 ? -38.574 -4.880 56.537 1.00 50.69 103 ASP A C 1
ATOM 817 O O . ASP A 1 103 ? -39.675 -4.328 56.544 1.00 50.69 103 ASP A O 1
ATOM 821 N N . SER A 1 104 ? -38.460 -6.208 56.659 1.00 51.44 104 SER A N 1
ATOM 822 C CA . SER A 1 104 ? -39.575 -7.158 56.821 1.00 51.44 104 SER A CA 1
ATOM 823 C C . SER A 1 104 ? -39.687 -7.754 58.234 1.00 51.44 104 SER A C 1
ATOM 825 O O . SER A 1 104 ? -40.349 -8.779 58.416 1.00 51.44 104 SER A O 1
ATOM 827 N N . PHE A 1 105 ? -39.089 -7.092 59.234 1.00 53.28 105 PHE A N 1
ATOM 828 C CA . PHE A 1 105 ? -39.239 -7.403 60.660 1.00 53.28 105 PHE A CA 1
ATOM 829 C C . PHE A 1 105 ? -39.762 -6.206 61.459 1.00 53.28 105 PHE A C 1
ATOM 831 O O . PHE A 1 105 ? -39.308 -5.072 61.190 1.00 53.28 105 PHE A O 1
#

Organism: NCBI:txid1414851

Sequence (105 aa):
MNFRDLFYFDKFLFPKVITFIYWLILLGSVIAFISGVMKGQFFGGLVALLAGVIIGRIYCELMVVMFKINDHLTILSRKALQESNVATTKSVSSATEFNVNQDSF

InterPro domains:
  IPR025557 Protein of 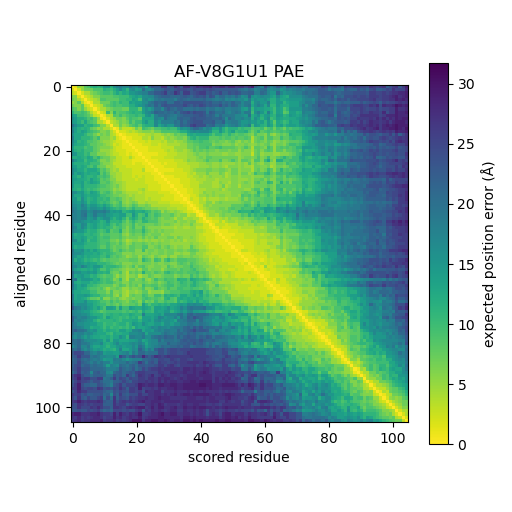unknown function DUF4282 [PF14110] (6-74)
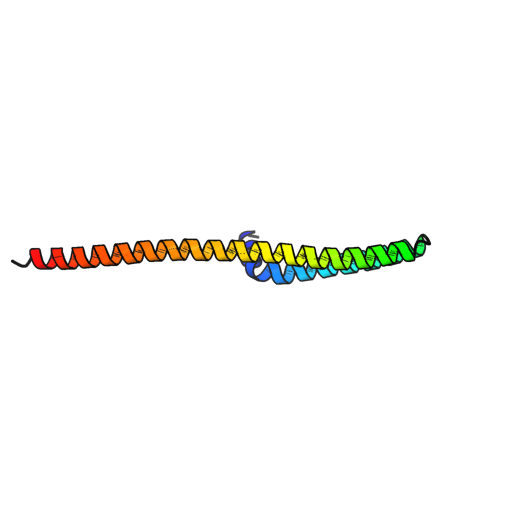
pLDDT: mean 73.35, std 11.65, range [43.22, 88.94]

Solvent-accessible surface area (backbone atoms only — not comparable to full-atom values): 5781 Å² total; per-residue (Å²): 132,71,73,67,60,59,58,65,33,48,86,66,28,60,68,53,51,52,54,51,53,49,52,51,53,50,53,49,36,54,53,49,29,56,54,22,46,77,70,72,38,49,68,61,20,51,51,50,35,52,50,50,52,54,52,49,50,54,52,52,53,51,56,56,51,55,54,56,51,55,56,50,54,58,53,52,57,55,50,55,55,48,54,51,50,51,54,52,49,53,55,50,50,58,52,49,60,54,51,63,66,62,75,76,115

Foldseek 3Di:
DDCVVVVVCVVVPLVVVLVVVLVVQLVVLVVQCVVCVVVVNNVVSVVCSVCSNVVSVVVSVVVSVVVVVVVVVVVVVVVVVVVVVVVVVVVVVVVVVVVVVVVPD

Mean predicted aligned error: 13.9 Å